Protein AF-A0A9R1AUH9-F1 (afdb_monomer_lite)

Radius of gyration: 20.47 Å; chains: 1; bounding box: 41×22×72 Å

Foldseek 3Di:
DDDDDDDDDDDVFDFFQFPFQRDTDGPVPWDQFPAAGQPADWDQADPPPPPVVVVDDVPDDDPLSTARPRPRHSDPPDTHPDGGTGDGPPDDD

Organism: Triticum turgidum subsp. durum (NCBI:txid4567)

Secondary structure (DSSP, 8-state):
-------------PPEEPTTT--EE-GGG--TTTEEE-SS-EE----S-TTGGGTPPTTPPPP---EETTT----TTPPPSEEE----TTS--

Structure (mmCIF, N/CA/C/O backbone):
data_AF-A0A9R1AUH9-F1
#
_entry.id   AF-A0A9R1AUH9-F1
#
loop_
_atom_site.group_PDB
_atom_site.id
_atom_site.type_symbol
_atom_site.label_atom_id
_atom_site.label_alt_id
_atom_site.label_comp_id
_atom_site.label_asym_id
_atom_site.label_entity_id
_atom_site.label_seq_id
_atom_site.pdbx_PDB_ins_code
_atom_site.Cartn_x
_atom_site.Cartn_y
_atom_site.Cartn_z
_atom_site.occupancy
_atom_site.B_iso_or_equiv
_atom_site.auth_seq_id
_atom_site.auth_comp_id
_atom_site.auth_asym_id
_atom_site.auth_atom_id
_atom_site.pdbx_PDB_model_num
ATOM 1 N N . MET A 1 1 ? 3.133 -10.448 44.407 1.00 43.28 1 MET A N 1
ATOM 2 C CA . MET A 1 1 ? 3.478 -9.555 43.284 1.00 43.28 1 MET A CA 1
ATOM 3 C C . MET A 1 1 ? 2.344 -9.601 42.279 1.00 43.28 1 MET A C 1
ATOM 5 O O . MET A 1 1 ? 2.336 -10.444 41.393 1.00 43.28 1 MET A O 1
ATOM 9 N N . GLU A 1 2 ? 1.354 -8.744 42.491 1.00 55.31 2 GLU A N 1
ATOM 10 C CA . GLU A 1 2 ? 0.342 -8.395 41.494 1.00 55.31 2 GLU A CA 1
ATOM 11 C C . GLU A 1 2 ? 1.007 -7.576 40.385 1.00 55.31 2 GLU A C 1
ATOM 13 O O . GLU A 1 2 ? 1.925 -6.820 40.699 1.00 55.31 2 GLU A O 1
ATOM 18 N N . LYS A 1 3 ? 0.569 -7.735 39.130 1.00 38.75 3 LYS A N 1
ATOM 19 C CA . LYS A 1 3 ? 0.491 -6.666 38.119 1.00 38.75 3 LYS A CA 1
ATOM 20 C C . LYS A 1 3 ? -0.406 -7.119 36.959 1.00 38.75 3 LYS A C 1
ATOM 22 O O . LYS A 1 3 ? -0.003 -7.883 36.087 1.00 38.75 3 LYS A O 1
ATOM 27 N N . ASP A 1 4 ? -1.639 -6.634 37.053 1.00 43.47 4 ASP A N 1
ATOM 28 C CA . ASP A 1 4 ? -2.462 -6.097 35.969 1.00 43.47 4 ASP A CA 1
ATOM 29 C C . ASP A 1 4 ? -2.953 -7.063 34.882 1.00 43.47 4 ASP A C 1
ATOM 31 O O . ASP A 1 4 ? -2.454 -7.138 33.760 1.00 43.47 4 ASP A O 1
ATOM 35 N N . THR A 1 5 ? -4.066 -7.721 35.211 1.00 46.38 5 THR A N 1
ATOM 36 C CA . THR A 1 5 ? -5.081 -8.166 34.251 1.00 46.38 5 THR A CA 1
ATOM 37 C C . THR A 1 5 ? -5.602 -6.975 33.445 1.00 46.38 5 THR A C 1
ATOM 39 O O . THR A 1 5 ? -6.407 -6.183 33.934 1.00 46.38 5 THR A O 1
ATOM 42 N N . ALA A 1 6 ? -5.153 -6.859 32.195 1.00 51.34 6 ALA A N 1
ATOM 43 C CA . ALA A 1 6 ? -5.711 -5.929 31.223 1.00 51.34 6 ALA A CA 1
ATOM 44 C C . ALA A 1 6 ? -7.069 -6.449 30.719 1.00 51.34 6 ALA A C 1
ATOM 46 O O . ALA A 1 6 ? -7.155 -7.355 29.889 1.00 51.34 6 ALA A O 1
ATOM 47 N N . THR A 1 7 ? -8.129 -5.858 31.265 1.00 40.41 7 THR A N 1
ATOM 48 C CA . THR A 1 7 ? -9.530 -6.038 30.885 1.00 40.41 7 THR A CA 1
ATOM 49 C C . THR A 1 7 ? -9.740 -5.763 29.396 1.00 40.41 7 THR A C 1
ATOM 51 O O . THR A 1 7 ? -9.560 -4.648 28.909 1.00 40.41 7 THR A O 1
ATOM 54 N N . THR A 1 8 ? -10.145 -6.805 28.674 1.00 49.22 8 THR A N 1
ATOM 55 C CA . THR A 1 8 ? -10.532 -6.774 27.264 1.00 49.22 8 THR A CA 1
ATOM 56 C C . THR A 1 8 ? -11.910 -6.126 27.120 1.00 49.22 8 THR A C 1
ATOM 58 O O . THR A 1 8 ? -12.906 -6.678 27.581 1.00 49.22 8 THR A O 1
ATOM 61 N N . ALA A 1 9 ? -11.991 -4.969 26.460 1.00 47.12 9 ALA A N 1
ATOM 62 C CA . ALA A 1 9 ? -13.263 -4.399 26.026 1.00 47.12 9 ALA A CA 1
ATOM 63 C C . ALA A 1 9 ? -13.674 -5.046 24.695 1.00 47.12 9 ALA A C 1
ATOM 65 O O . ALA A 1 9 ? -13.179 -4.692 23.625 1.00 47.12 9 ALA A O 1
ATOM 66 N N . THR A 1 10 ? -14.564 -6.033 24.770 1.00 50.06 10 THR A N 1
ATOM 67 C CA . THR A 1 10 ? -15.148 -6.717 23.614 1.00 50.06 10 THR A CA 1
ATOM 68 C C . THR A 1 10 ? -16.214 -5.825 22.973 1.00 50.06 10 THR A C 1
ATOM 70 O O . THR A 1 10 ? -17.410 -6.002 23.176 1.00 50.06 10 THR A O 1
ATOM 73 N N . ALA A 1 11 ? -15.790 -4.848 22.172 1.00 50.53 11 ALA A N 1
ATOM 74 C CA . ALA A 1 11 ? -16.626 -4.425 21.056 1.00 50.53 11 ALA A CA 1
ATOM 75 C C . ALA A 1 11 ? -16.548 -5.550 20.022 1.00 50.53 11 ALA A C 1
ATOM 77 O O . ALA A 1 11 ? -15.447 -5.975 19.672 1.00 50.53 11 ALA A O 1
ATOM 78 N N . THR A 1 12 ? -17.684 -6.062 19.548 1.00 52.28 12 THR A N 1
ATOM 79 C CA . THR A 1 12 ? -17.733 -6.916 18.357 1.00 52.28 12 THR A CA 1
ATOM 80 C C . THR A 1 12 ? -17.171 -6.087 17.209 1.00 52.28 12 THR A C 1
ATOM 82 O O . THR A 1 12 ? -17.871 -5.277 16.604 1.00 52.28 12 THR A O 1
ATOM 85 N N . ALA A 1 13 ? -15.857 -6.163 17.021 1.00 60.62 13 ALA A N 1
ATOM 86 C CA . ALA A 1 13 ? -15.136 -5.214 16.208 1.00 60.62 13 ALA A CA 1
ATOM 87 C C . ALA A 1 13 ? -15.407 -5.583 14.754 1.00 60.62 13 ALA A C 1
ATOM 89 O O . ALA A 1 13 ? -14.768 -6.470 14.192 1.00 60.62 13 ALA A O 1
ATOM 90 N N . ALA A 1 14 ? -16.425 -4.948 14.172 1.00 75.25 14 ALA A N 1
ATOM 91 C CA . ALA A 1 14 ? -16.697 -5.056 12.752 1.00 75.25 14 ALA A CA 1
ATOM 92 C C . ALA A 1 14 ? -15.382 -4.835 11.993 1.00 75.25 14 ALA A C 1
ATOM 94 O O . ALA A 1 14 ? -14.639 -3.895 12.298 1.00 75.25 14 ALA A O 1
ATOM 95 N N . ALA A 1 15 ? -15.074 -5.737 11.057 1.00 85.44 15 ALA A N 1
ATOM 96 C CA . ALA A 1 15 ? -13.841 -5.678 10.287 1.00 85.44 15 ALA A CA 1
ATOM 97 C C . ALA A 1 15 ? -13.695 -4.283 9.661 1.00 85.44 15 ALA A C 1
ATOM 99 O O . ALA A 1 15 ? -14.56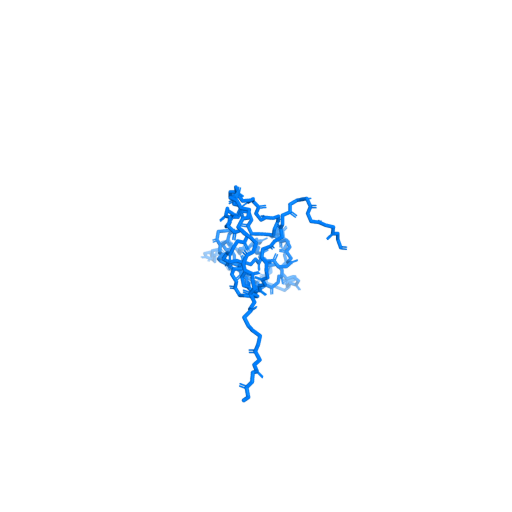6 -3.837 8.911 1.00 85.44 15 ALA A O 1
ATOM 100 N N . ARG A 1 16 ? -12.600 -3.594 9.985 1.00 91.62 16 ARG A N 1
ATOM 101 C CA . ARG A 1 16 ? -12.297 -2.254 9.472 1.00 91.62 16 ARG A CA 1
ATOM 102 C C . ARG A 1 16 ? -11.395 -2.360 8.253 1.00 91.62 16 ARG A C 1
ATOM 104 O O . ARG A 1 16 ? -10.668 -3.338 8.100 1.00 91.62 16 ARG A O 1
ATOM 111 N N . VAL A 1 17 ? -11.416 -1.352 7.385 1.00 94.19 17 VAL A N 1
ATOM 112 C CA . VAL A 1 17 ? -10.481 -1.250 6.255 1.00 94.19 17 VAL A CA 1
ATOM 113 C C . VAL A 1 17 ? -9.333 -0.333 6.651 1.00 94.19 17 VAL A C 1
ATOM 115 O O . VAL A 1 17 ? -9.555 0.787 7.107 1.00 94.19 17 VAL A O 1
ATOM 118 N N . CYS A 1 18 ? -8.102 -0.808 6.483 1.00 94.31 18 CYS A N 1
ATOM 119 C CA . CYS A 1 18 ? -6.915 -0.017 6.766 1.00 94.31 18 CYS A CA 1
ATOM 120 C C . CYS A 1 18 ? -6.665 0.999 5.645 1.00 94.31 18 CYS A C 1
ATOM 122 O O . CYS A 1 18 ? -6.477 0.610 4.494 1.00 94.31 18 CYS A O 1
ATOM 124 N N . ARG A 1 19 ? -6.549 2.288 5.974 1.00 93.44 19 ARG A N 1
ATOM 125 C CA . ARG A 1 19 ? -6.269 3.355 4.997 1.00 93.44 19 ARG A CA 1
ATOM 126 C C . ARG A 1 19 ? -4.855 3.301 4.400 1.00 93.44 19 ARG A C 1
ATOM 128 O O . ARG A 1 19 ? -4.605 3.902 3.364 1.00 93.44 19 ARG A O 1
ATOM 135 N N . ARG A 1 20 ? -3.923 2.572 5.036 1.00 93.44 20 ARG A N 1
ATOM 136 C CA . ARG A 1 20 ? -2.518 2.445 4.591 1.00 93.44 20 ARG A CA 1
ATOM 137 C C . ARG A 1 20 ? -2.311 1.282 3.625 1.00 93.44 20 ARG A C 1
ATOM 139 O O . ARG A 1 20 ? -1.750 1.463 2.553 1.00 93.44 20 ARG A O 1
ATOM 146 N N . CYS A 1 21 ? -2.747 0.083 4.015 1.00 93.19 21 CYS A N 1
ATOM 147 C CA . CYS A 1 21 ? -2.541 -1.143 3.236 1.00 93.19 21 CYS A CA 1
ATOM 148 C C . CYS A 1 21 ? -3.784 -1.614 2.474 1.00 93.19 21 CYS A C 1
ATOM 150 O O . CYS A 1 21 ? -3.700 -2.591 1.741 1.00 93.19 21 CYS A O 1
ATOM 152 N N . LYS A 1 22 ? -4.939 -0.957 2.660 1.00 91.56 22 LYS A N 1
ATOM 153 C CA . LYS A 1 22 ? -6.236 -1.288 2.038 1.00 91.56 22 LYS A CA 1
ATOM 154 C C . LYS A 1 22 ? -6.810 -2.661 2.427 1.00 91.56 22 LYS A C 1
ATOM 156 O O . LYS A 1 22 ? -7.894 -3.018 1.977 1.00 91.56 22 LYS A O 1
ATOM 161 N N . ALA A 1 23 ? -6.135 -3.412 3.300 1.00 92.38 23 ALA A N 1
ATOM 162 C CA . ALA A 1 23 ? -6.620 -4.689 3.809 1.00 92.38 23 ALA A CA 1
ATOM 163 C C . ALA A 1 23 ? -7.708 -4.504 4.877 1.00 92.38 23 ALA A C 1
ATOM 165 O O . ALA A 1 23 ? -7.711 -3.522 5.628 1.00 92.38 23 ALA A O 1
ATOM 166 N N . LYS A 1 24 ? -8.605 -5.489 4.974 1.00 93.94 24 LYS A N 1
ATOM 167 C CA . LYS A 1 24 ? -9.531 -5.616 6.103 1.00 93.94 24 LYS A CA 1
ATOM 168 C C . LYS A 1 24 ? -8.778 -6.158 7.316 1.00 93.94 24 LYS A C 1
ATOM 170 O O . LYS A 1 24 ? -7.977 -7.076 7.169 1.00 93.94 24 LYS A O 1
ATOM 175 N N . TYR A 1 25 ? -9.045 -5.616 8.496 1.00 93.38 25 TYR A N 1
ATOM 176 C CA . TYR A 1 25 ? -8.434 -6.056 9.746 1.00 93.38 25 TYR A CA 1
ATOM 177 C C . TYR A 1 25 ? -9.445 -6.016 10.892 1.00 93.38 25 TYR A C 1
ATOM 179 O O . TYR A 1 25 ? -10.402 -5.236 10.868 1.00 93.38 25 TYR A O 1
ATOM 187 N N . SER A 1 26 ? -9.218 -6.849 11.907 1.00 93.00 26 SER A N 1
ATOM 188 C CA . SER A 1 26 ? -9.917 -6.727 13.182 1.00 93.00 26 SER A CA 1
ATOM 189 C C . SER A 1 26 ? -9.121 -5.805 14.109 1.00 93.00 26 SER A C 1
ATOM 191 O O . SER A 1 26 ? -7.931 -6.052 14.326 1.00 93.00 26 SER A O 1
ATOM 193 N N . PRO A 1 27 ? -9.738 -4.764 14.691 1.00 90.00 27 PRO A N 1
ATOM 194 C CA . PRO A 1 27 ? -9.114 -3.950 15.731 1.00 90.00 27 PRO A CA 1
ATOM 195 C C . PRO A 1 27 ? -8.558 -4.758 16.912 1.00 90.00 27 PRO A C 1
ATOM 197 O O . PRO A 1 27 ? -7.566 -4.339 17.500 1.00 90.00 27 PRO A O 1
ATOM 200 N N . SER A 1 28 ? -9.151 -5.915 17.231 1.00 89.00 28 SER A N 1
ATOM 201 C CA . SER A 1 28 ? -8.688 -6.790 18.319 1.00 89.00 28 SER A CA 1
ATOM 202 C C . SER A 1 28 ? -7.312 -7.409 18.064 1.00 89.00 28 SER A C 1
ATOM 204 O O . SER A 1 28 ? -6.573 -7.648 19.011 1.00 89.00 28 SER A O 1
ATOM 206 N N . ASP A 1 29 ? -6.953 -7.624 16.795 1.00 88.19 29 ASP A N 1
ATOM 207 C CA . ASP A 1 29 ? -5.711 -8.297 16.385 1.00 88.19 29 ASP A CA 1
ATOM 208 C C . ASP A 1 29 ? -4.664 -7.294 15.862 1.00 88.19 29 ASP A C 1
ATOM 210 O O . ASP A 1 29 ? -3.676 -7.647 15.204 1.00 88.19 29 ASP A O 1
ATOM 214 N N . ASN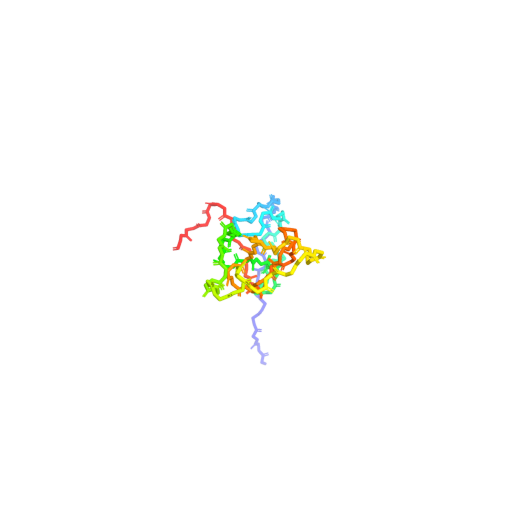 A 1 30 ? -4.891 -6.001 16.118 1.00 93.19 30 ASN A N 1
ATOM 215 C CA . ASN A 1 30 ? -4.035 -4.932 15.633 1.00 93.19 30 ASN A CA 1
ATOM 216 C C . ASN A 1 30 ? -2.813 -4.758 16.543 1.00 93.19 30 ASN A C 1
ATOM 218 O O . ASN A 1 30 ? -2.874 -4.159 17.614 1.00 93.19 30 ASN A O 1
ATOM 222 N N . THR A 1 31 ? -1.679 -5.270 16.086 1.00 94.62 31 THR A N 1
ATOM 223 C CA . THR A 1 31 ? -0.378 -5.159 16.747 1.00 94.62 31 THR A CA 1
ATOM 224 C C . THR A 1 31 ? 0.504 -4.161 15.984 1.00 94.62 31 THR A C 1
ATOM 226 O O . THR A 1 31 ? 0.247 -3.894 14.805 1.00 94.62 31 THR A O 1
ATOM 229 N N . PRO A 1 32 ? 1.608 -3.659 16.573 1.00 94.44 32 PRO A N 1
ATOM 230 C CA . PRO A 1 32 ? 2.535 -2.752 15.883 1.00 94.44 32 PRO A CA 1
ATOM 231 C C . PRO A 1 32 ? 3.219 -3.358 14.646 1.00 94.44 32 PRO A C 1
ATOM 233 O O . PRO A 1 32 ? 3.958 -2.659 13.958 1.00 94.44 32 PRO A O 1
ATOM 236 N N . ARG A 1 33 ? 3.015 -4.650 14.355 1.00 94.12 33 ARG A N 1
ATOM 237 C CA . ARG A 1 33 ? 3.548 -5.332 13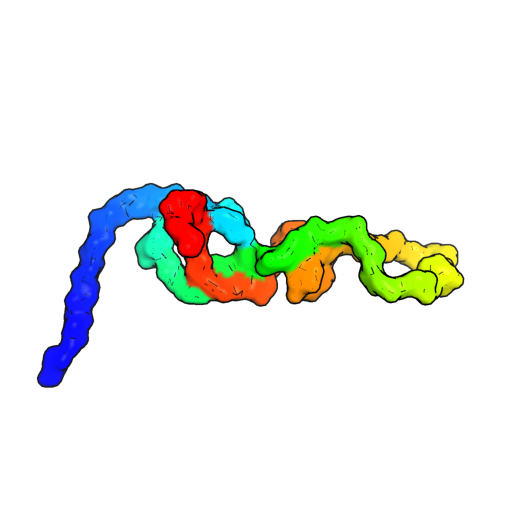.167 1.00 94.12 33 ARG A CA 1
ATOM 238 C C . ARG A 1 33 ? 2.462 -5.933 12.267 1.00 94.12 33 ARG A C 1
ATOM 240 O O . ARG A 1 33 ? 2.811 -6.610 11.304 1.00 94.12 33 ARG A O 1
ATOM 247 N N . SER A 1 34 ? 1.177 -5.696 12.549 1.00 94.75 34 SER A N 1
ATOM 248 C CA . SER A 1 34 ? 0.072 -6.306 11.791 1.00 94.75 34 SER A CA 1
ATOM 249 C C . SER A 1 34 ? -0.100 -5.686 10.396 1.00 94.75 34 SER A C 1
ATOM 251 O O . SER A 1 34 ? -0.363 -6.397 9.430 1.00 94.75 34 SER A O 1
ATOM 253 N N . CYS A 1 35 ? 0.102 -4.373 10.250 1.00 95.56 35 CYS A N 1
ATOM 254 C CA . CYS A 1 35 ? -0.055 -3.685 8.972 1.00 95.56 35 CYS A CA 1
ATOM 255 C C . CYS A 1 35 ? 1.273 -3.605 8.222 1.00 95.56 35 CYS A C 1
ATOM 257 O O . CYS A 1 35 ? 2.198 -2.945 8.691 1.00 95.56 35 CYS A O 1
ATOM 259 N N . ARG A 1 36 ? 1.336 -4.176 7.015 1.00 95.94 36 ARG A N 1
ATOM 260 C CA . ARG A 1 36 ? 2.412 -3.926 6.044 1.00 95.94 36 ARG A CA 1
ATOM 261 C C . ARG A 1 36 ? 1.938 -2.947 4.982 1.00 95.94 36 ARG A C 1
ATOM 263 O O . ARG A 1 36 ? 0.954 -3.220 4.305 1.00 95.94 36 ARG A O 1
ATOM 270 N N . PHE A 1 37 ? 2.609 -1.811 4.838 1.00 96.00 37 PHE A N 1
ATOM 271 C CA . PHE A 1 37 ? 2.220 -0.759 3.893 1.00 96.00 37 PHE A CA 1
ATOM 272 C C . PHE A 1 37 ? 3.451 -0.100 3.255 1.00 96.00 37 PHE A C 1
ATOM 274 O O . PHE A 1 37 ? 4.559 -0.191 3.786 1.00 96.00 37 PHE A O 1
ATOM 281 N N . HIS A 1 38 ? 3.248 0.562 2.118 1.00 95.75 38 HIS A N 1
ATOM 282 C CA . HIS A 1 38 ? 4.252 1.422 1.489 1.00 95.75 38 HIS A CA 1
ATOM 283 C C . HIS A 1 38 ? 4.051 2.863 1.985 1.00 95.75 38 HIS A C 1
ATOM 285 O O . HIS A 1 38 ? 2.962 3.406 1.799 1.00 95.75 38 HIS A O 1
ATOM 291 N N . PRO A 1 39 ? 5.035 3.486 2.667 1.00 94.00 39 PRO A N 1
ATOM 292 C CA . PRO A 1 39 ? 4.918 4.866 3.155 1.00 94.00 39 PRO A CA 1
ATOM 293 C C . PRO A 1 39 ? 4.871 5.917 2.043 1.00 94.00 39 PRO A C 1
ATOM 295 O O . PRO A 1 39 ? 4.430 7.036 2.281 1.00 94.00 39 PRO A O 1
ATOM 298 N N . SER A 1 40 ? 5.370 5.575 0.855 1.00 91.31 40 SER A N 1
ATOM 299 C CA . SER A 1 40 ? 5.370 6.436 -0.328 1.00 91.31 40 SER A CA 1
ATOM 300 C C . SER A 1 40 ? 4.501 5.854 -1.435 1.00 91.31 40 SER A C 1
ATOM 302 O O . SER A 1 40 ? 4.106 4.688 -1.407 1.00 91.31 40 SER A O 1
ATOM 304 N N . PHE A 1 41 ? 4.192 6.696 -2.415 1.00 87.94 41 PHE A N 1
ATOM 305 C CA . PHE A 1 41 ? 3.335 6.343 -3.535 1.00 87.94 41 PHE A CA 1
ATOM 306 C C . PHE A 1 41 ? 4.062 5.475 -4.565 1.00 87.94 41 PHE A C 1
ATOM 308 O O . PHE A 1 41 ? 5.287 5.515 -4.695 1.00 87.94 41 PHE A O 1
ATOM 315 N N . PHE A 1 42 ? 3.272 4.718 -5.323 1.00 89.75 42 PHE A N 1
ATOM 316 C CA . PHE A 1 42 ? 3.731 4.080 -6.549 1.00 89.75 42 PHE A CA 1
ATOM 317 C C . PHE A 1 42 ? 3.816 5.151 -7.638 1.00 89.75 42 PHE A C 1
ATOM 319 O O . PHE A 1 42 ? 2.798 5.726 -8.031 1.00 89.75 42 PHE A O 1
ATOM 326 N N . VAL A 1 43 ? 5.028 5.469 -8.080 1.00 86.62 43 VAL A N 1
ATOM 327 C CA . VAL A 1 43 ? 5.299 6.567 -9.010 1.00 86.62 43 VAL A CA 1
ATOM 328 C C . VAL A 1 43 ? 5.669 6.029 -10.381 1.00 86.62 43 VAL A C 1
ATOM 330 O O . VAL A 1 43 ? 6.289 4.980 -10.501 1.00 86.62 43 VAL A O 1
ATOM 333 N N . CYS A 1 44 ? 5.292 6.771 -11.423 1.00 80.88 44 CYS A N 1
ATOM 334 C CA . CYS A 1 44 ? 5.696 6.516 -12.804 1.00 80.88 44 CYS A CA 1
ATOM 335 C C . CYS A 1 44 ? 6.705 7.589 -13.237 1.00 80.88 44 CYS A C 1
ATOM 337 O O . CYS A 1 44 ? 6.367 8.477 -14.022 1.00 80.88 44 CYS A O 1
ATOM 339 N N . ARG A 1 45 ? 7.907 7.588 -12.652 1.00 73.75 45 ARG A N 1
ATOM 340 C CA . ARG A 1 45 ? 8.952 8.579 -12.952 1.00 73.75 45 ARG A CA 1
ATOM 341 C C . ARG A 1 45 ? 10.284 7.891 -13.212 1.00 73.75 45 ARG A C 1
ATOM 343 O O . ARG A 1 45 ? 10.541 6.808 -12.702 1.00 73.75 45 ARG A O 1
ATOM 350 N N . ARG A 1 46 ? 11.120 8.519 -14.040 1.00 63.06 46 ARG A N 1
ATOM 351 C CA . ARG A 1 46 ? 12.468 8.019 -14.341 1.00 63.06 46 ARG A CA 1
ATOM 352 C C . ARG A 1 46 ? 13.312 8.103 -13.069 1.00 63.06 46 ARG A C 1
ATOM 354 O O . ARG A 1 46 ? 13.217 9.098 -12.353 1.00 63.06 46 ARG A O 1
ATOM 361 N N . HIS A 1 47 ? 14.108 7.078 -12.796 1.00 62.16 47 HIS A N 1
ATOM 362 C CA . HIS A 1 47 ? 14.925 6.964 -11.590 1.00 62.16 47 HIS A CA 1
ATOM 363 C C . HIS A 1 47 ? 16.204 7.818 -11.714 1.00 62.16 47 HIS A C 1
ATOM 365 O O . HIS A 1 47 ? 17.304 7.296 -11.638 1.00 62.16 47 HIS A O 1
ATOM 371 N N . ASP A 1 48 ? 16.067 9.124 -11.978 1.00 54.56 48 ASP A N 1
ATOM 372 C CA . ASP A 1 48 ? 17.148 10.135 -12.009 1.00 54.56 48 ASP A CA 1
ATOM 373 C C . ASP A 1 48 ? 18.452 9.777 -12.768 1.00 54.56 48 ASP A C 1
ATOM 375 O O . ASP A 1 48 ? 19.489 10.415 -12.596 1.00 54.56 48 ASP A O 1
ATOM 379 N N . ASP A 1 49 ? 18.422 8.819 -13.695 1.00 57.66 49 ASP A N 1
ATOM 380 C CA . ASP A 1 49 ? 19.567 8.434 -14.511 1.00 57.66 49 ASP A CA 1
ATOM 381 C C . ASP A 1 49 ? 19.348 8.814 -15.977 1.00 57.66 49 ASP A C 1
ATOM 383 O O . ASP A 1 49 ? 19.284 7.983 -16.882 1.00 57.66 49 ASP A O 1
ATOM 387 N N . GLN A 1 50 ? 19.342 10.123 -16.258 1.00 51.91 50 GLN A N 1
ATOM 388 C CA . GLN A 1 50 ? 19.444 10.620 -17.640 1.00 51.91 50 GLN A CA 1
ATOM 389 C C . GLN A 1 50 ? 20.610 9.984 -18.432 1.00 51.91 50 GLN A C 1
ATOM 391 O O . GLN A 1 50 ? 20.583 10.007 -19.661 1.00 51.91 50 GLN A O 1
ATOM 396 N N . LYS A 1 51 ? 21.607 9.394 -17.749 1.00 52.88 51 LYS A N 1
ATOM 397 C CA . LYS A 1 51 ? 22.704 8.631 -18.358 1.00 52.88 51 LYS A CA 1
ATOM 398 C C . LYS A 1 51 ? 22.252 7.344 -19.063 1.00 52.88 51 LYS A C 1
ATOM 400 O O . LYS A 1 51 ? 22.644 7.156 -20.210 1.00 52.88 51 LYS A O 1
ATOM 405 N N . ARG A 1 52 ? 21.360 6.527 -18.482 1.00 61.84 52 ARG A N 1
ATOM 406 C CA . ARG A 1 52 ? 20.994 5.230 -19.089 1.00 61.84 52 ARG A CA 1
ATOM 407 C C . ARG A 1 52 ? 20.167 5.335 -20.359 1.00 61.84 52 ARG A C 1
ATOM 409 O O . ARG A 1 52 ? 20.183 4.407 -21.159 1.00 61.84 52 ARG A O 1
ATOM 416 N N . TYR A 1 53 ? 19.453 6.440 -20.568 1.00 58.53 53 TYR A N 1
ATOM 417 C CA . TYR A 1 53 ? 18.603 6.600 -21.752 1.00 58.53 53 TYR A CA 1
ATOM 418 C C . TYR A 1 53 ? 19.386 6.442 -23.065 1.00 58.53 53 TYR A C 1
ATOM 420 O O . TYR A 1 53 ? 18.878 5.851 -24.011 1.00 58.53 53 TYR A O 1
ATOM 428 N N . TYR A 1 54 ? 20.628 6.931 -23.109 1.00 61.69 54 TYR A N 1
ATOM 429 C CA . TYR A 1 54 ? 21.496 6.811 -24.285 1.00 61.69 54 TYR A CA 1
ATOM 430 C C . TYR A 1 54 ? 22.364 5.544 -24.278 1.00 61.69 54 TYR A C 1
ATOM 432 O O . TYR A 1 54 ? 23.040 5.262 -25.263 1.00 61.69 54 TYR A O 1
ATOM 440 N N . GLU A 1 55 ? 22.366 4.792 -23.175 1.00 67.88 55 GLU A N 1
ATOM 441 C CA . GLU A 1 55 ? 23.134 3.551 -23.016 1.00 67.88 55 GLU A CA 1
ATOM 442 C C . GLU A 1 55 ? 22.282 2.295 -23.259 1.00 67.88 55 GLU A C 1
ATOM 444 O O . GLU A 1 55 ? 22.843 1.201 -23.375 1.00 67.88 55 GLU A O 1
ATOM 449 N N . LEU A 1 56 ? 20.954 2.457 -23.350 1.00 66.75 56 LEU A N 1
ATOM 450 C CA . LEU A 1 56 ? 20.002 1.401 -23.682 1.00 66.75 56 LEU A CA 1
ATOM 451 C C . LEU A 1 56 ? 20.313 0.874 -25.090 1.00 66.75 56 LEU A C 1
ATOM 453 O O . LEU A 1 56 ? 20.250 1.627 -26.066 1.00 66.75 56 LEU A O 1
ATOM 457 N N . LYS A 1 57 ? 20.699 -0.401 -25.199 1.00 70.50 57 LYS A N 1
ATOM 458 C CA . LYS A 1 57 ? 20.992 -1.021 -26.493 1.00 70.50 57 LYS A CA 1
ATOM 459 C C . LYS A 1 57 ? 19.717 -1.594 -27.097 1.00 70.50 57 LYS A C 1
ATOM 461 O O . LYS A 1 57 ? 18.726 -1.835 -26.409 1.00 70.50 57 LYS A O 1
ATOM 466 N N . ASP A 1 58 ? 19.753 -1.825 -28.404 1.00 74.62 58 ASP A N 1
ATOM 467 C CA . ASP A 1 58 ? 18.714 -2.603 -29.072 1.00 74.62 58 ASP A CA 1
ATOM 468 C C . ASP A 1 58 ? 18.608 -3.987 -28.403 1.00 74.62 58 ASP A C 1
ATOM 470 O O . ASP A 1 58 ? 19.604 -4.706 -28.291 1.00 74.62 58 ASP A O 1
ATOM 474 N N . GLY A 1 59 ? 17.421 -4.312 -27.886 1.00 69.62 59 GLY A N 1
ATOM 475 C CA . GLY A 1 59 ? 17.150 -5.558 -27.163 1.00 69.62 59 GLY A CA 1
ATOM 476 C C . GLY A 1 59 ? 17.138 -5.463 -25.633 1.00 69.62 59 GLY A C 1
ATOM 477 O O . GLY A 1 59 ? 16.742 -6.437 -24.990 1.00 69.62 59 GLY A O 1
ATOM 478 N N . ASP A 1 60 ? 17.502 -4.326 -25.032 1.00 65.50 60 ASP A N 1
ATOM 479 C CA . ASP A 1 60 ? 17.265 -4.120 -23.600 1.00 65.50 60 ASP A CA 1
ATOM 480 C C . ASP A 1 60 ? 15.746 -4.059 -23.321 1.00 65.50 60 ASP A C 1
ATOM 482 O O . ASP A 1 60 ? 15.009 -3.358 -24.028 1.00 65.50 60 ASP A O 1
ATOM 486 N N . PRO A 1 61 ? 15.239 -4.778 -22.301 1.00 61.44 61 PRO A N 1
ATOM 487 C 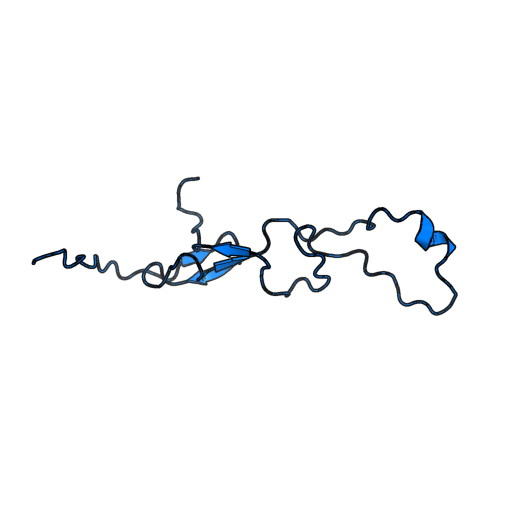CA . PRO A 1 61 ? 13.835 -4.699 -21.924 1.00 61.44 61 PRO A CA 1
ATOM 488 C C . PRO A 1 61 ? 13.470 -3.259 -21.530 1.00 61.44 61 PRO A C 1
ATOM 490 O O . PRO A 1 61 ? 14.315 -2.531 -20.997 1.00 61.44 61 PRO A O 1
ATOM 493 N N . PRO A 1 62 ? 12.216 -2.826 -21.770 1.00 65.94 62 PRO A N 1
ATOM 494 C CA . PRO A 1 62 ? 11.787 -1.485 -21.403 1.00 65.94 62 PRO A CA 1
ATOM 495 C C . PRO A 1 62 ? 12.053 -1.271 -19.914 1.00 65.94 62 PRO A C 1
ATOM 497 O O . PRO A 1 62 ? 11.532 -2.007 -19.076 1.00 65.94 62 PRO A O 1
ATOM 500 N N . TYR A 1 63 ? 12.884 -0.277 -19.596 1.00 64.75 63 TYR A N 1
ATOM 501 C CA . TYR A 1 63 ? 13.196 0.071 -18.217 1.00 64.75 63 TYR A CA 1
ATOM 502 C C . TYR A 1 63 ? 11.892 0.292 -17.443 1.00 64.75 63 TYR A C 1
ATOM 504 O O . TYR A 1 63 ? 11.036 1.074 -17.877 1.00 64.75 63 TYR A O 1
ATOM 512 N N . ALA A 1 64 ? 11.723 -0.403 -16.319 1.00 64.88 64 ALA A N 1
ATOM 513 C CA . ALA A 1 64 ? 10.531 -0.293 -15.495 1.00 64.88 64 ALA A CA 1
ATOM 514 C C . ALA A 1 64 ? 10.490 1.096 -14.843 1.00 64.88 64 ALA A C 1
ATOM 516 O O . ALA A 1 64 ? 10.994 1.349 -13.757 1.00 64.88 64 ALA A O 1
ATOM 517 N N . ALA A 1 65 ? 9.853 2.038 -15.535 1.00 73.44 65 ALA A N 1
ATOM 518 C CA . ALA A 1 65 ? 9.686 3.414 -15.079 1.00 73.44 65 ALA A CA 1
ATOM 519 C C . ALA A 1 65 ? 8.615 3.553 -13.979 1.00 73.44 65 ALA A C 1
ATOM 521 O O . ALA A 1 65 ? 8.084 4.649 -13.789 1.00 73.44 65 ALA A O 1
ATOM 522 N N . LYS A 1 66 ? 8.238 2.450 -13.317 1.00 85.25 66 LYS A N 1
ATOM 523 C CA . LYS A 1 66 ? 7.200 2.404 -12.290 1.00 85.25 66 LYS A CA 1
ATOM 524 C C . LYS A 1 66 ? 7.692 1.639 -11.074 1.00 85.25 66 LYS A C 1
ATOM 526 O O . LYS A 1 66 ? 8.058 0.478 -11.205 1.00 85.25 66 LYS A O 1
ATOM 531 N N . PHE A 1 67 ? 7.680 2.285 -9.916 1.00 89.50 67 PHE A N 1
ATOM 532 C CA . PHE A 1 67 ? 8.117 1.673 -8.667 1.00 89.50 67 PHE A CA 1
ATOM 533 C C . PHE A 1 67 ? 7.580 2.432 -7.450 1.00 89.50 67 PHE A C 1
ATOM 535 O O . PHE A 1 67 ? 7.105 3.566 -7.548 1.00 89.50 67 PHE A O 1
ATOM 542 N N . TYR A 1 68 ? 7.672 1.812 -6.278 1.00 91.31 68 TYR A N 1
ATOM 543 C CA . TYR A 1 68 ? 7.451 2.464 -4.990 1.00 91.31 68 TYR A CA 1
ATOM 544 C C . TYR A 1 68 ? 8.681 3.259 -4.550 1.00 91.31 68 TYR A C 1
ATOM 546 O O . TYR A 1 68 ? 9.724 2.670 -4.284 1.00 91.31 68 TYR A O 1
ATOM 554 N N . ASP A 1 69 ? 8.551 4.574 -4.365 1.00 89.19 69 ASP A N 1
ATOM 555 C CA . ASP A 1 69 ? 9.675 5.451 -3.972 1.00 89.19 69 ASP A CA 1
ATOM 556 C C . ASP A 1 69 ? 10.342 5.026 -2.648 1.00 89.19 69 ASP A C 1
ATOM 558 O O . ASP A 1 69 ? 11.535 5.204 -2.435 1.00 89.19 69 ASP A O 1
ATOM 562 N N . CYS A 1 70 ? 9.575 4.395 -1.756 1.00 91.50 70 CYS A N 1
ATOM 563 C CA . CYS A 1 70 ? 10.058 3.976 -0.445 1.00 91.50 70 CYS A CA 1
ATOM 564 C C . CYS A 1 70 ? 10.977 2.747 -0.461 1.00 91.50 70 CYS A C 1
ATOM 566 O O . CYS A 1 70 ? 11.714 2.550 0.503 1.00 91.50 70 CYS A O 1
ATOM 568 N N . CYS A 1 71 ? 10.903 1.883 -1.476 1.00 90.94 71 CYS A N 1
ATOM 569 C CA . CYS A 1 71 ? 11.662 0.624 -1.486 1.00 90.94 71 CYS A CA 1
ATOM 570 C C . CYS A 1 71 ? 12.146 0.159 -2.865 1.00 90.94 71 CYS A C 1
ATOM 572 O O . CYS A 1 71 ? 12.854 -0.841 -2.939 1.00 90.94 71 CYS A O 1
ATOM 574 N N . GLY A 1 72 ? 11.766 0.843 -3.943 1.00 87.69 72 GLY A N 1
ATOM 575 C CA . GLY A 1 72 ? 12.103 0.463 -5.313 1.00 87.69 72 GLY A CA 1
ATOM 576 C C . GLY A 1 72 ? 11.315 -0.732 -5.851 1.00 87.69 72 GLY A C 1
ATOM 577 O O . GLY A 1 72 ? 11.632 -1.207 -6.932 1.00 87.69 72 GLY A O 1
ATOM 578 N N . ALA A 1 73 ? 10.301 -1.235 -5.135 1.00 90.75 73 ALA A N 1
ATOM 579 C CA . ALA A 1 73 ? 9.490 -2.343 -5.633 1.00 90.75 73 ALA A CA 1
ATOM 580 C C . ALA A 1 73 ? 8.734 -1.931 -6.907 1.00 90.75 73 ALA A C 1
ATOM 582 O O . ALA A 1 73 ? 7.965 -0.970 -6.890 1.00 90.75 73 ALA A O 1
ATOM 583 N N . GLU A 1 74 ? 8.966 -2.667 -7.991 1.00 89.25 74 GLU A N 1
ATOM 584 C CA . GLU A 1 74 ? 8.410 -2.404 -9.329 1.00 89.25 74 GLU A CA 1
ATOM 585 C C . GLU A 1 74 ? 7.014 -3.024 -9.516 1.00 89.25 74 GLU A C 1
ATOM 587 O O . GLU A 1 74 ? 6.255 -2.619 -10.397 1.00 89.25 74 GLU A O 1
ATOM 592 N N . ASP A 1 75 ? 6.658 -3.979 -8.654 1.00 89.31 75 ASP A N 1
ATOM 593 C CA . ASP A 1 75 ? 5.346 -4.620 -8.624 1.00 89.31 75 ASP A CA 1
ATOM 594 C 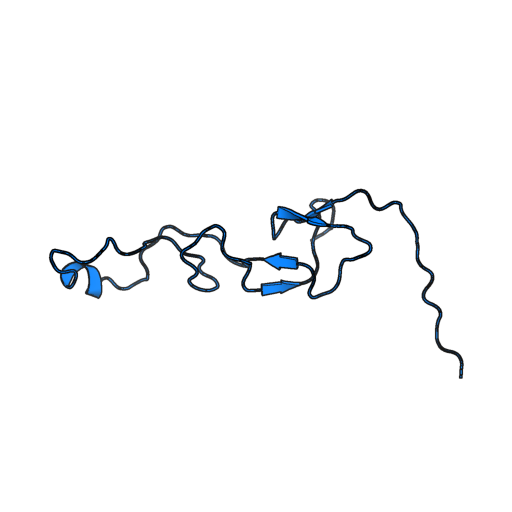C . ASP A 1 75 ? 4.362 -3.794 -7.763 1.00 89.31 75 ASP A C 1
ATOM 596 O O . ASP A 1 75 ? 4.616 -3.601 -6.567 1.00 89.31 75 ASP A O 1
ATOM 600 N N . PRO A 1 76 ? 3.241 -3.297 -8.326 1.00 89.00 76 PRO A N 1
ATOM 601 C CA . PRO A 1 76 ? 2.218 -2.572 -7.571 1.00 89.00 76 PRO A CA 1
ATOM 602 C C . PRO A 1 76 ? 1.517 -3.426 -6.501 1.00 89.00 76 PRO A C 1
ATOM 604 O O . PRO A 1 76 ? 0.952 -2.867 -5.563 1.00 89.00 76 PRO A O 1
ATOM 607 N N . ASP A 1 77 ? 1.562 -4.754 -6.612 1.00 90.38 77 ASP A N 1
ATOM 608 C CA . ASP A 1 77 ? 1.005 -5.689 -5.633 1.00 90.38 77 ASP A CA 1
ATOM 609 C C . ASP A 1 77 ? 2.057 -6.165 -4.610 1.00 90.38 77 ASP A C 1
ATOM 611 O O . ASP A 1 77 ? 1.765 -6.984 -3.730 1.00 90.38 77 ASP A O 1
ATOM 615 N N . ALA A 1 78 ? 3.282 -5.622 -4.662 1.00 92.19 78 ALA A N 1
ATOM 616 C CA . ALA A 1 78 ? 4.328 -5.932 -3.696 1.00 92.19 78 ALA A CA 1
ATOM 617 C C . ALA A 1 78 ? 3.879 -5.630 -2.261 1.00 92.19 78 ALA A C 1
ATOM 619 O O . ALA A 1 78 ? 3.341 -4.562 -1.951 1.00 92.19 78 ALA A O 1
ATOM 620 N N . ALA A 1 79 ? 4.193 -6.547 -1.343 1.00 92.81 79 ALA A N 1
ATOM 621 C CA . ALA A 1 79 ? 3.930 -6.346 0.074 1.00 92.81 79 ALA A CA 1
ATOM 622 C C . ALA A 1 79 ? 4.600 -5.062 0.588 1.00 92.81 79 ALA A C 1
ATOM 624 O O . ALA A 1 79 ? 5.745 -4.757 0.253 1.00 92.81 79 ALA A O 1
ATOM 625 N N . GLY A 1 80 ? 3.899 -4.341 1.465 1.00 95.00 80 GLY A N 1
ATOM 626 C CA . GLY A 1 80 ? 4.410 -3.110 2.055 1.00 95.00 80 GLY A CA 1
ATOM 627 C C . GLY A 1 80 ? 5.780 -3.276 2.720 1.00 95.00 80 GLY A C 1
ATOM 628 O O . GLY A 1 80 ? 6.023 -4.251 3.451 1.00 95.00 80 GLY A O 1
ATOM 629 N N . CYS A 1 81 ? 6.664 -2.309 2.471 1.00 95.62 81 CYS A N 1
ATOM 630 C CA . CYS A 1 81 ? 8.037 -2.310 2.977 1.00 95.62 81 CYS A CA 1
ATOM 631 C C . CYS A 1 81 ? 8.165 -1.824 4.431 1.00 95.62 81 CYS A C 1
ATOM 633 O O . CYS A 1 81 ? 9.190 -2.068 5.060 1.00 95.62 81 CYS A O 1
ATOM 635 N N . ALA A 1 82 ? 7.136 -1.176 4.982 1.00 96.06 82 ALA A N 1
ATOM 636 C CA . ALA A 1 82 ? 7.085 -0.751 6.377 1.00 96.06 82 ALA A CA 1
ATOM 637 C C . ALA A 1 82 ? 6.012 -1.520 7.159 1.00 96.06 82 ALA A C 1
ATOM 639 O O . ALA A 1 82 ? 4.983 -1.914 6.605 1.00 96.06 82 ALA A O 1
ATOM 640 N N . THR A 1 83 ? 6.245 -1.703 8.460 1.00 96.75 83 THR A N 1
ATOM 641 C CA . THR A 1 83 ? 5.303 -2.333 9.396 1.00 96.75 83 THR A CA 1
ATOM 642 C C . THR A 1 83 ? 4.775 -1.330 10.416 1.00 96.75 83 THR A C 1
ATOM 644 O O . THR A 1 83 ? 5.512 -0.448 10.852 1.00 96.75 83 THR A O 1
ATOM 647 N N . GLY A 1 84 ? 3.520 -1.475 10.827 1.00 95.12 84 GLY A N 1
ATOM 648 C CA . GLY A 1 84 ? 2.908 -0.649 11.865 1.00 95.12 84 GLY A CA 1
ATOM 649 C C . GLY A 1 84 ? 1.562 -1.201 12.324 1.00 95.12 84 GLY A C 1
ATOM 650 O O . GLY A 1 84 ? 1.163 -2.301 11.936 1.00 95.12 84 GLY A O 1
ATOM 651 N N . PHE A 1 85 ? 0.831 -0.401 13.097 1.00 95.44 85 PHE A N 1
ATOM 652 C CA . PHE A 1 85 ? -0.593 -0.630 13.330 1.00 95.44 85 PHE A CA 1
ATOM 653 C C . PHE A 1 85 ? -1.401 -0.345 12.059 1.00 95.44 85 PHE A C 1
ATOM 655 O O . PHE A 1 85 ? -1.057 0.539 11.261 1.00 95.44 85 PHE A O 1
ATOM 662 N N . HIS A 1 86 ? -2.501 -1.073 11.886 1.00 95.00 86 HIS A N 1
ATOM 663 C CA . HIS A 1 86 ? -3.553 -0.672 10.962 1.00 95.00 86 HIS A CA 1
ATOM 664 C C . HIS A 1 86 ? -4.210 0.619 11.456 1.00 95.00 86 HIS A C 1
ATOM 666 O O . HIS A 1 86 ? -4.409 0.784 12.660 1.00 95.00 86 HIS A O 1
ATOM 672 N N . LEU A 1 87 ? -4.559 1.499 10.517 1.00 92.88 87 LEU A N 1
ATOM 673 C CA . LEU A 1 87 ? -5.279 2.748 10.771 1.00 92.88 87 LEU A CA 1
ATOM 674 C C . LEU A 1 87 ? -6.585 2.720 9.985 1.00 92.88 87 LEU A C 1
ATOM 676 O O . LEU A 1 87 ? -6.545 2.501 8.771 1.00 92.88 87 LEU A O 1
ATOM 680 N N . SER A 1 88 ? -7.716 2.934 10.645 1.00 92.75 88 SER A N 1
ATOM 681 C CA . SER A 1 88 ? -9.007 3.089 9.978 1.00 92.75 88 SER A CA 1
ATOM 682 C C . SER A 1 88 ? -9.186 4.516 9.464 1.00 92.75 88 SER A C 1
ATOM 684 O O . SER A 1 88 ? -8.431 5.423 9.811 1.00 92.75 88 SER A O 1
ATOM 686 N N . TYR A 1 89 ? -10.167 4.711 8.587 1.00 89.81 89 TYR A N 1
ATOM 687 C CA . TYR A 1 89 ? -10.517 6.042 8.087 1.00 89.81 89 TYR A CA 1
ATOM 688 C C . TYR A 1 89 ? -11.138 6.936 9.169 1.00 89.81 89 TYR A C 1
ATOM 690 O O . TYR A 1 89 ? -11.065 8.153 9.044 1.00 89.81 89 TYR A O 1
ATOM 698 N N . ASP A 1 90 ? -11.699 6.334 10.220 1.00 88.00 90 ASP A N 1
ATOM 699 C CA . ASP A 1 90 ? -12.322 7.026 11.349 1.00 88.00 90 ASP A CA 1
ATOM 700 C C . ASP A 1 90 ? -11.327 7.394 12.466 1.00 88.00 90 ASP A C 1
ATOM 702 O O . ASP A 1 90 ? -11.698 8.103 13.400 1.00 88.00 90 ASP A O 1
ATOM 706 N N . ASP A 1 91 ? -10.081 6.899 12.417 1.00 83.62 91 ASP A N 1
ATOM 707 C CA . ASP A 1 91 ? -9.078 7.230 13.434 1.00 83.62 91 ASP A CA 1
ATOM 708 C C . ASP A 1 91 ? -8.565 8.671 13.229 1.00 83.62 91 ASP A C 1
ATOM 710 O O . ASP A 1 91 ? -8.241 9.042 12.092 1.00 83.62 91 ASP A O 1
ATOM 714 N N . PRO A 1 92 ? -8.477 9.486 14.302 1.00 80.00 92 PRO A N 1
ATOM 715 C CA . PRO A 1 92 ? -7.916 10.833 14.227 1.00 80.00 92 PRO A CA 1
ATOM 716 C C . PRO A 1 92 ? -6.431 10.789 13.829 1.00 80.00 92 PRO A C 1
ATOM 718 O O . PRO A 1 92 ? -5.740 9.808 14.113 1.00 80.00 92 PRO A O 1
ATOM 721 N N . GLU A 1 93 ? -5.966 11.838 13.142 1.00 63.12 93 GLU A N 1
ATOM 722 C CA . GLU A 1 93 ? -4.584 11.952 12.637 1.00 63.12 93 GLU A CA 1
ATOM 723 C C . GLU A 1 93 ? -3.532 12.192 13.723 1.00 63.12 93 GLU A C 1
ATOM 725 O O . GLU A 1 93 ? -3.827 12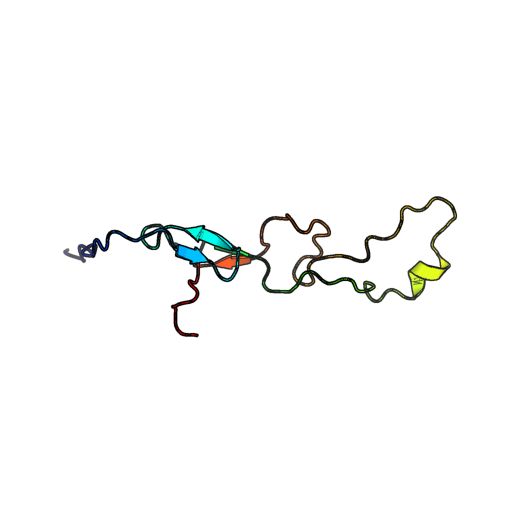.924 14.696 1.00 63.12 93 GLU A O 1
#

pLDDT: mean 78.79, std 17.42, range [38.75, 96.75]

Sequence (93 aa):
MEKDTATTATATAAARVCRRCKAKYSPSDNTPRSCRFHPSFFVCRRHDDQKRYYELKDGDPPYAAKFYDCCGAEDPDAAGCATGFHLSYDDPE